Protein AF-A0AAP0W2V9-F1 (afdb_monomer_lite)

Sequence (70 aa):
MTKVTTPSQLKAELESQKTYLLEACLMAFNQLPNQRTKGAFPSTYALAAKIDHLLQQEKKISLPTTTKPG

Foldseek 3Di:
DPDPQDPVNVVVVVVVVVLVVLVVLLVVLVPDDWDQDPDPARTSVSVSVVSVVVNVVVVVVPDPPPDDDD

pLDDT: mean 82.95, std 15.92, range [35.97, 95.69]

Structure (mmCIF, N/CA/C/O backbone):
data_AF-A0AAP0W2V9-F1
#
_entry.id   AF-A0AAP0W2V9-F1
#
loop_
_atom_site.group_PDB
_atom_site.id
_atom_site.type_symbol
_atom_site.label_atom_id
_atom_site.label_alt_id
_atom_site.label_comp_id
_atom_site.label_asym_id
_atom_site.label_entity_id
_atom_site.label_seq_id
_atom_site.pdbx_PDB_ins_code
_atom_site.Cartn_x
_atom_site.Cartn_y
_atom_site.Cartn_z
_atom_site.occupancy
_atom_site.B_iso_or_equiv
_atom_site.auth_seq_id
_atom_site.auth_comp_id
_atom_site.auth_asym_id
_atom_site.auth_atom_id
_atom_site.pdbx_PDB_model_num
ATOM 1 N N . MET A 1 1 ? -31.212 9.591 15.076 1.00 35.97 1 MET A N 1
ATOM 2 C CA . MET A 1 1 ? -30.435 8.860 16.100 1.00 35.97 1 MET A CA 1
ATOM 3 C C . MET A 1 1 ? -28.971 9.220 15.932 1.00 35.97 1 MET A C 1
ATOM 5 O O . MET A 1 1 ? -28.374 8.821 14.942 1.00 35.97 1 MET A O 1
ATOM 9 N N . THR A 1 2 ? -28.395 9.995 16.844 1.00 55.09 2 THR A N 1
ATOM 10 C CA . THR A 1 2 ? -26.941 10.163 16.916 1.00 55.09 2 THR A CA 1
ATOM 11 C C . THR A 1 2 ? -26.369 8.888 17.529 1.00 55.09 2 THR A C 1
ATOM 13 O O . THR A 1 2 ? -26.563 8.607 18.709 1.00 55.09 2 THR A O 1
ATOM 16 N N . LYS A 1 3 ? -25.756 8.044 16.696 1.00 67.19 3 LYS A N 1
ATOM 17 C CA . LYS A 1 3 ? -25.069 6.835 17.158 1.00 67.19 3 LYS A CA 1
ATOM 18 C C . LYS A 1 3 ? -23.914 7.316 18.039 1.00 67.19 3 LYS A C 1
ATOM 20 O O . LYS A 1 3 ? -23.067 8.062 17.560 1.00 67.19 3 LYS A O 1
ATOM 25 N N . VAL A 1 4 ? -23.933 6.990 19.331 1.00 60.16 4 VAL A N 1
ATOM 26 C CA . VAL A 1 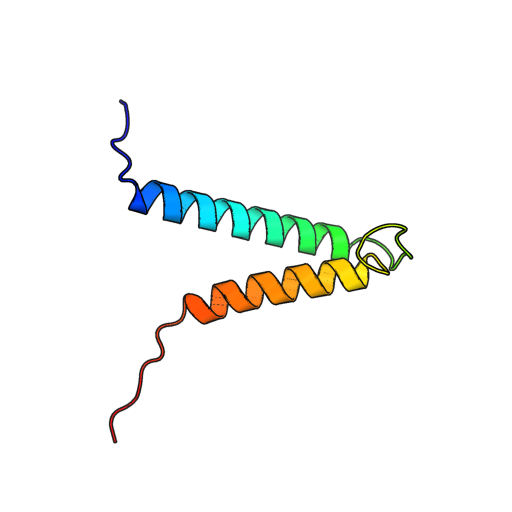4 ? -22.836 7.343 20.241 1.00 60.16 4 VAL A CA 1
ATOM 27 C C . VAL A 1 4 ? -21.630 6.510 19.824 1.00 60.16 4 VAL A C 1
ATOM 29 O O . VAL A 1 4 ? -21.558 5.323 20.127 1.00 60.16 4 VAL A O 1
ATOM 32 N N . THR A 1 5 ? -20.726 7.119 19.063 1.00 72.31 5 THR A N 1
ATOM 33 C CA . THR A 1 5 ? -19.479 6.499 18.620 1.00 72.31 5 THR A CA 1
ATOM 34 C C . THR A 1 5 ? -18.410 6.795 19.661 1.00 72.31 5 THR A C 1
ATOM 36 O O . THR A 1 5 ? -18.121 7.958 19.947 1.00 72.31 5 THR A O 1
ATOM 39 N N . THR A 1 6 ? -17.822 5.764 20.265 1.00 84.75 6 THR A N 1
ATOM 40 C CA . THR A 1 6 ? -16.694 5.975 21.183 1.00 84.75 6 THR A CA 1
ATOM 41 C C . THR A 1 6 ? -15.464 6.454 20.397 1.00 84.75 6 THR A C 1
ATOM 43 O O . THR A 1 6 ? -15.323 6.122 19.215 1.00 84.75 6 THR A O 1
ATOM 46 N N . PRO A 1 7 ? -14.512 7.175 21.021 1.00 85.94 7 PRO A N 1
ATOM 47 C CA . PRO A 1 7 ? -13.265 7.560 20.352 1.00 85.94 7 PRO A CA 1
ATOM 48 C C . PRO A 1 7 ? -12.507 6.365 19.755 1.00 85.94 7 PRO A C 1
ATOM 50 O O . PRO A 1 7 ? -11.911 6.468 18.686 1.00 85.94 7 PRO A O 1
ATOM 53 N N . SER A 1 8 ? -12.575 5.203 20.413 1.00 83.75 8 SER A N 1
ATOM 54 C CA . SER A 1 8 ? -11.995 3.953 19.917 1.00 83.75 8 SER A CA 1
ATOM 55 C C . SER A 1 8 ? -12.688 3.425 18.657 1.00 83.75 8 SER A C 1
ATOM 57 O O . SER A 1 8 ? -12.005 2.983 17.738 1.00 83.75 8 SER A O 1
ATOM 59 N N . GLN A 1 9 ? -14.018 3.510 18.578 1.00 83.94 9 GLN A N 1
ATOM 60 C CA . GLN A 1 9 ? -14.778 3.125 17.386 1.00 83.94 9 GLN A CA 1
ATOM 61 C C . GLN A 1 9 ? -14.510 4.074 16.217 1.00 83.94 9 GLN A C 1
ATOM 63 O O . GLN A 1 9 ? -14.334 3.612 15.097 1.00 83.94 9 GLN A O 1
ATOM 68 N N . LEU A 1 10 ? -14.409 5.383 16.475 1.00 87.50 10 LEU A N 1
ATOM 69 C CA . LEU A 1 10 ? -14.034 6.364 15.451 1.00 87.50 10 LEU A CA 1
ATOM 70 C C . LEU A 1 10 ? -12.632 6.099 14.902 1.00 87.50 10 LEU A C 1
ATOM 72 O O . LEU A 1 10 ? -12.419 6.175 13.697 1.00 87.50 10 LEU A O 1
ATOM 76 N N . LYS A 1 11 ? -11.683 5.755 15.778 1.00 86.31 11 LYS A N 1
ATOM 77 C CA . LYS A 1 11 ? -10.328 5.396 15.359 1.00 86.31 11 LYS A CA 1
ATOM 78 C C . LYS A 1 11 ? -10.324 4.129 14.500 1.00 86.31 11 LYS A C 1
ATOM 80 O O . LYS A 1 11 ? -9.674 4.118 13.465 1.00 86.31 11 LYS A O 1
ATOM 85 N N . ALA A 1 12 ? -11.056 3.090 14.904 1.00 86.44 12 ALA A N 1
ATOM 86 C CA . ALA A 1 12 ? -11.152 1.850 14.134 1.00 86.44 12 ALA A CA 1
ATOM 87 C C . ALA A 1 12 ? -11.791 2.071 12.753 1.00 86.44 12 ALA A C 1
ATOM 89 O O . ALA A 1 12 ? -11.289 1.561 11.756 1.00 86.44 12 ALA A O 1
ATOM 90 N N . GLU A 1 13 ? -12.853 2.873 12.689 1.00 88.06 13 GLU A N 1
ATOM 91 C CA . GLU A 1 13 ? -13.507 3.252 11.435 1.00 88.06 13 GLU A CA 1
ATOM 92 C C . GLU A 1 13 ? -12.562 4.045 10.524 1.00 88.06 13 GLU A C 1
ATOM 94 O O . GLU A 1 13 ? -12.460 3.759 9.333 1.00 88.06 13 GLU A O 1
ATOM 99 N N . LEU A 1 14 ? -11.817 5.004 11.082 1.00 89.00 14 LEU A N 1
ATOM 100 C CA . LEU A 1 14 ? -10.854 5.798 10.323 1.00 89.00 14 LEU A CA 1
ATOM 101 C C . LEU A 1 14 ? -9.723 4.936 9.749 1.00 89.00 14 LEU A C 1
ATOM 103 O O . LEU A 1 14 ? -9.380 5.091 8.578 1.00 89.00 14 LEU A O 1
ATOM 107 N N . GLU A 1 15 ? -9.158 4.024 10.546 1.00 88.69 15 GLU A N 1
ATOM 108 C CA . GLU A 1 15 ? -8.148 3.087 10.041 1.00 88.69 15 GLU A CA 1
ATOM 109 C C . GLU A 1 15 ? -8.744 2.182 8.956 1.00 88.69 15 GLU A C 1
ATOM 111 O O . GLU A 1 15 ? -8.139 2.033 7.901 1.00 88.69 15 GLU A O 1
ATOM 116 N N . SER A 1 16 ? -9.971 1.676 9.136 1.00 88.56 16 SER A N 1
ATOM 117 C CA . SER A 1 16 ? -10.654 0.866 8.118 1.00 88.56 16 SER A CA 1
ATOM 118 C C . SER A 1 16 ? -10.840 1.621 6.796 1.00 88.56 16 SER A C 1
ATOM 120 O O . SER A 1 16 ? -10.576 1.075 5.724 1.00 88.56 16 SER A O 1
ATOM 122 N N . GLN A 1 17 ? -11.268 2.887 6.844 1.00 92.50 17 GLN A N 1
ATOM 123 C CA . GLN A 1 17 ? -11.422 3.716 5.643 1.00 92.50 17 GLN A CA 1
ATOM 124 C C . GLN A 1 17 ? -10.079 3.999 4.967 1.00 92.50 17 GLN A C 1
ATOM 126 O O . GLN A 1 17 ? -9.989 3.996 3.738 1.00 92.50 17 GLN A O 1
ATOM 131 N N . LYS A 1 18 ? -9.025 4.216 5.758 1.00 92.31 18 LYS A N 1
ATOM 132 C CA . LYS A 1 18 ? -7.667 4.417 5.252 1.00 92.31 18 LYS A CA 1
ATOM 133 C C . LYS A 1 18 ? -7.144 3.169 4.545 1.00 92.31 18 LYS A C 1
ATOM 135 O O . LYS A 1 18 ? -6.649 3.296 3.426 1.00 92.31 18 LYS A O 1
ATOM 140 N N . THR A 1 19 ? -7.296 1.987 5.142 1.00 92.44 19 THR A N 1
ATOM 141 C CA . THR A 1 19 ? -6.914 0.716 4.512 1.00 92.44 19 THR A CA 1
ATOM 142 C C . THR A 1 19 ? -7.676 0.519 3.199 1.00 92.44 19 THR A C 1
ATOM 144 O O . THR A 1 19 ? -7.053 0.286 2.165 1.00 92.44 19 THR A O 1
ATOM 147 N N . TYR A 1 20 ? -8.998 0.726 3.197 1.00 93.44 20 TYR A N 1
ATOM 148 C CA . TYR A 1 20 ? -9.824 0.602 1.990 1.00 93.44 20 TYR A CA 1
ATOM 149 C C . TYR A 1 20 ? -9.386 1.558 0.867 1.00 93.44 20 TYR A C 1
ATOM 151 O O . TYR A 1 20 ? -9.263 1.165 -0.295 1.00 93.44 20 TYR A O 1
ATOM 159 N N . LEU A 1 21 ? -9.102 2.820 1.203 1.00 95.19 21 LEU A N 1
ATOM 160 C CA . LEU A 1 21 ? -8.617 3.798 0.231 1.00 95.19 21 LEU A CA 1
ATOM 161 C C . LEU A 1 21 ? -7.253 3.396 -0.349 1.00 95.19 21 LEU A C 1
ATOM 163 O O . LEU A 1 21 ? -7.038 3.523 -1.555 1.00 95.19 21 LEU A O 1
ATOM 167 N N . LEU A 1 22 ? -6.335 2.912 0.492 1.00 95.00 22 LEU A N 1
ATOM 168 C CA . LEU A 1 22 ? -5.022 2.439 0.053 1.00 95.00 22 LEU A CA 1
ATOM 169 C C . LEU A 1 22 ? -5.135 1.219 -0.872 1.00 95.00 22 LEU A C 1
ATOM 171 O O . LEU A 1 22 ? -4.454 1.186 -1.897 1.00 95.00 22 LEU A O 1
ATOM 175 N N . GLU A 1 23 ? -6.022 0.264 -0.581 1.00 95.19 23 GLU A N 1
ATOM 176 C CA . GLU A 1 23 ? -6.304 -0.873 -1.470 1.00 95.19 23 GLU A CA 1
ATOM 177 C C . GLU A 1 23 ? -6.845 -0.409 -2.828 1.00 95.19 23 GLU A C 1
ATOM 179 O O . GLU A 1 23 ? -6.352 -0.838 -3.875 1.00 95.19 23 GLU A O 1
ATOM 184 N N . ALA A 1 24 ? -7.800 0.527 -2.833 1.00 95.69 24 ALA A N 1
ATOM 1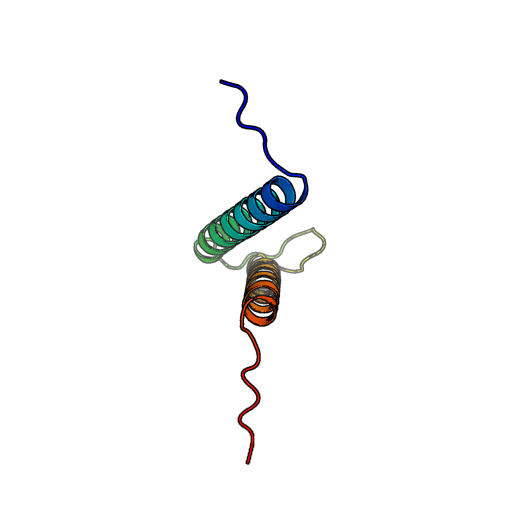85 C CA . ALA A 1 24 ? -8.333 1.108 -4.064 1.00 95.69 24 ALA A CA 1
ATOM 186 C C . ALA A 1 24 ? -7.247 1.824 -4.883 1.00 95.69 24 ALA A C 1
ATOM 188 O O . ALA A 1 24 ? -7.177 1.664 -6.105 1.00 95.69 24 ALA A O 1
ATOM 189 N N . CYS A 1 25 ? -6.356 2.564 -4.216 1.00 94.50 25 CYS A N 1
ATOM 190 C CA . CYS A 1 25 ? -5.222 3.210 -4.869 1.00 94.50 25 CYS A CA 1
ATOM 191 C C . CYS A 1 25 ? -4.274 2.176 -5.482 1.00 94.50 25 CYS A C 1
ATOM 193 O O . CYS A 1 25 ? -3.889 2.323 -6.638 1.00 94.50 25 CYS A O 1
ATOM 195 N N . LEU A 1 26 ? -3.925 1.116 -4.747 1.00 95.31 26 LEU A N 1
ATOM 196 C CA . LEU A 1 26 ? -3.059 0.049 -5.248 1.00 95.31 26 LEU A CA 1
ATOM 197 C C . LEU A 1 26 ? -3.650 -0.621 -6.495 1.00 95.31 26 LEU A C 1
ATOM 199 O O . LEU A 1 26 ? -2.950 -0.784 -7.494 1.00 95.31 26 LEU A O 1
ATOM 203 N N . MET A 1 27 ? -4.945 -0.954 -6.470 1.00 94.50 27 MET A N 1
ATOM 204 C CA . MET A 1 27 ? -5.640 -1.533 -7.625 1.00 94.50 27 MET A CA 1
ATOM 205 C C . MET A 1 27 ? -5.641 -0.598 -8.837 1.00 94.50 27 MET A C 1
ATOM 207 O O . MET A 1 27 ? -5.464 -1.063 -9.963 1.00 94.50 27 MET A O 1
ATOM 211 N N . ALA A 1 28 ? -5.821 0.708 -8.626 1.00 94.62 28 ALA A N 1
ATOM 212 C CA . ALA A 1 28 ? -5.758 1.692 -9.701 1.00 94.62 28 ALA A CA 1
ATOM 213 C C . ALA A 1 28 ? -4.336 1.810 -10.271 1.00 94.62 28 ALA A C 1
ATOM 215 O O . ALA A 1 28 ? -4.155 1.755 -11.485 1.00 94.62 28 ALA A O 1
ATOM 216 N N . PHE A 1 29 ? -3.313 1.907 -9.415 1.00 92.31 29 PHE A N 1
ATOM 217 C CA . PHE A 1 29 ? -1.921 2.016 -9.858 1.00 92.31 29 PHE A CA 1
ATOM 218 C C . PHE A 1 29 ? -1.428 0.764 -10.587 1.00 92.31 29 PHE A C 1
ATOM 220 O O . PHE A 1 29 ? -0.670 0.900 -11.542 1.00 92.31 29 PHE A O 1
ATOM 227 N N . ASN A 1 30 ? -1.890 -0.429 -10.204 1.00 90.44 30 ASN A N 1
ATOM 228 C CA . ASN A 1 30 ? -1.544 -1.677 -10.892 1.00 90.44 30 ASN A CA 1
ATOM 229 C C . ASN A 1 30 ? -2.133 -1.783 -12.309 1.00 90.44 30 ASN A C 1
ATOM 231 O O . ASN A 1 30 ? -1.634 -2.563 -13.114 1.00 90.44 30 ASN A O 1
ATOM 235 N N . GLN A 1 31 ? -3.174 -1.009 -12.629 1.00 93.44 31 GLN A N 1
ATOM 236 C CA . GLN A 1 31 ? -3.729 -0.932 -13.985 1.00 93.44 31 GLN A CA 1
ATOM 237 C C . GLN A 1 31 ? -2.993 0.085 -14.867 1.00 93.44 31 GLN A C 1
ATOM 239 O O . GLN A 1 31 ? -3.157 0.076 -16.087 1.00 93.44 31 GLN A O 1
ATOM 244 N N . LEU A 1 32 ? -2.187 0.970 -14.273 1.00 90.62 32 LEU A N 1
ATOM 245 C CA . LEU A 1 32 ? -1.413 1.953 -15.017 1.00 90.62 32 LEU A CA 1
ATOM 246 C C . LEU A 1 32 ? -0.101 1.335 -15.518 1.00 90.62 32 LEU A C 1
ATOM 248 O O . LEU A 1 32 ? 0.550 0.583 -14.790 1.00 90.62 32 LEU A O 1
ATOM 252 N N . PRO A 1 33 ? 0.362 1.698 -16.727 1.00 91.88 33 PRO A N 1
ATOM 253 C CA . PRO A 1 33 ? 1.707 1.344 -17.152 1.00 91.88 33 PRO A CA 1
ATOM 254 C C . PRO A 1 33 ? 2.742 1.956 -16.199 1.00 91.88 33 PRO A C 1
ATOM 256 O O . PRO A 1 33 ? 2.538 3.036 -15.630 1.00 91.88 33 PRO A O 1
ATOM 259 N N . ASN A 1 34 ? 3.888 1.288 -16.047 1.00 93.81 34 ASN A N 1
ATOM 260 C CA . ASN A 1 34 ? 4.983 1.841 -15.260 1.00 93.81 34 ASN A CA 1
ATOM 261 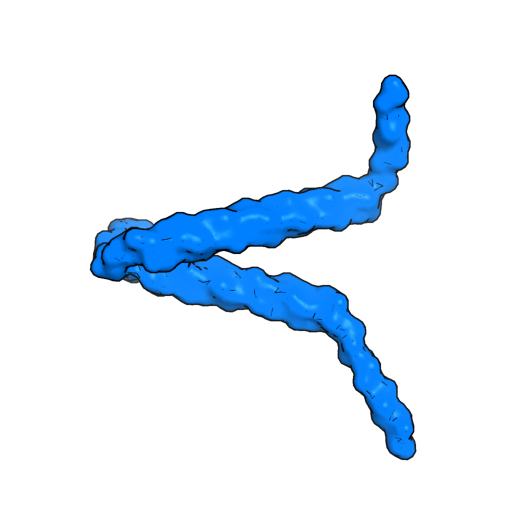C C . ASN A 1 34 ? 5.505 3.117 -15.930 1.00 93.81 34 ASN A C 1
ATOM 263 O O . ASN A 1 34 ? 6.100 3.073 -17.007 1.00 93.81 34 ASN A O 1
ATOM 267 N N . GLN A 1 35 ? 5.285 4.255 -15.284 1.00 93.56 35 GLN A N 1
ATOM 268 C CA . GLN A 1 35 ? 5.689 5.559 -15.787 1.00 93.56 35 GLN A CA 1
ATOM 269 C C . GLN A 1 35 ? 6.540 6.265 -14.752 1.00 93.56 35 GLN A C 1
ATOM 271 O O . GLN A 1 35 ? 6.267 6.208 -13.552 1.00 93.56 35 GLN A O 1
ATOM 276 N N . ARG A 1 36 ? 7.571 6.964 -15.228 1.00 93.62 36 ARG A N 1
ATOM 277 C CA . ARG A 1 36 ? 8.396 7.809 -14.373 1.00 93.62 36 ARG A CA 1
ATOM 278 C C . ARG A 1 36 ? 7.560 8.978 -13.867 1.00 93.62 36 ARG A C 1
ATOM 280 O O . ARG A 1 36 ? 6.979 9.724 -14.650 1.00 93.62 36 ARG A O 1
ATOM 287 N N . THR A 1 37 ? 7.546 9.162 -12.559 1.00 89.06 37 THR A N 1
ATOM 288 C CA . THR A 1 37 ? 6.846 10.266 -11.904 1.00 89.06 37 THR A CA 1
ATOM 289 C C . THR A 1 37 ? 7.830 11.386 -11.576 1.00 89.06 37 THR A C 1
ATOM 291 O O . THR A 1 37 ? 9.017 11.151 -11.363 1.00 89.06 37 THR A O 1
ATOM 294 N N . LYS A 1 38 ? 7.346 12.633 -11.541 1.00 88.56 38 LYS A N 1
ATOM 295 C CA . LYS A 1 38 ? 8.137 13.802 -11.102 1.00 88.56 38 LYS A CA 1
ATOM 296 C C . LYS A 1 38 ? 8.047 14.054 -9.586 1.00 88.56 38 LYS A C 1
ATOM 298 O O . LYS A 1 38 ? 8.523 15.077 -9.112 1.00 88.56 38 LYS A O 1
ATOM 303 N N . GLY A 1 39 ? 7.373 13.168 -8.852 1.00 84.81 39 GLY A N 1
ATOM 304 C CA . GLY A 1 39 ? 7.074 13.323 -7.428 1.00 84.81 39 GLY A CA 1
ATOM 305 C C . GLY A 1 39 ? 8.067 12.612 -6.509 1.00 84.81 39 GLY A C 1
ATOM 306 O O . GLY A 1 39 ? 9.145 12.204 -6.928 1.00 84.81 39 GLY A O 1
ATOM 307 N N . ALA A 1 40 ? 7.664 12.429 -5.249 1.00 90.06 40 ALA A N 1
ATOM 308 C CA . ALA A 1 40 ? 8.474 11.783 -4.210 1.00 90.06 40 ALA A CA 1
ATOM 309 C C . ALA A 1 40 ? 8.869 10.330 -4.531 1.00 90.06 40 ALA A C 1
ATOM 311 O O . ALA A 1 40 ? 9.859 9.825 -4.006 1.00 90.06 40 ALA A O 1
ATOM 312 N N . PHE A 1 41 ? 8.105 9.660 -5.395 1.00 91.56 41 PHE A N 1
ATOM 313 C CA . PHE A 1 41 ? 8.411 8.321 -5.881 1.00 91.56 41 PHE A CA 1
ATOM 314 C C . PHE A 1 41 ? 8.949 8.397 -7.311 1.00 91.56 41 PHE A C 1
ATOM 316 O O . PHE A 1 41 ? 8.513 9.261 -8.075 1.00 91.56 41 PHE A O 1
ATOM 323 N N . PRO A 1 42 ? 9.880 7.509 -7.694 1.00 92.56 42 PRO A N 1
ATOM 324 C CA . PRO A 1 42 ? 10.505 7.543 -9.014 1.00 92.56 42 PRO A CA 1
ATOM 325 C C . PRO A 1 42 ? 9.607 6.993 -10.133 1.00 92.56 42 PRO A C 1
ATOM 327 O O . PRO A 1 42 ? 9.815 7.336 -11.297 1.00 92.56 42 PRO A O 1
ATOM 330 N N . SER A 1 43 ? 8.613 6.158 -9.816 1.00 94.75 43 SER A N 1
ATOM 331 C CA . SER A 1 43 ? 7.643 5.662 -10.793 1.00 94.75 43 SER A CA 1
ATOM 332 C C . SER A 1 43 ? 6.297 5.283 -10.172 1.00 94.75 43 SER A C 1
ATOM 334 O O . SER A 1 43 ? 6.186 5.138 -8.951 1.00 94.75 43 SER A O 1
ATOM 336 N N . THR A 1 44 ? 5.285 5.068 -11.018 1.00 93.50 44 THR A N 1
ATOM 337 C CA . THR A 1 44 ? 3.969 4.549 -10.606 1.00 93.50 44 THR A CA 1
ATOM 338 C C . THR A 1 44 ? 4.082 3.191 -9.910 1.00 93.50 44 THR A C 1
ATOM 340 O O . THR A 1 44 ? 3.433 2.981 -8.889 1.00 93.50 44 THR A O 1
ATOM 343 N N . TYR A 1 45 ? 4.974 2.305 -10.368 1.00 94.56 45 TYR A N 1
ATOM 344 C CA . TYR A 1 45 ? 5.232 1.029 -9.686 1.00 94.56 45 TYR A CA 1
ATOM 345 C C . TYR A 1 45 ? 5.933 1.208 -8.339 1.00 94.56 45 TYR A C 1
ATOM 347 O O . TYR A 1 45 ? 5.599 0.517 -7.381 1.00 94.56 45 TYR A O 1
ATOM 355 N N . ALA A 1 46 ? 6.880 2.145 -8.226 1.00 94.06 46 ALA A N 1
ATOM 356 C CA . ALA A 1 46 ? 7.533 2.420 -6.947 1.00 94.06 46 ALA A CA 1
ATOM 357 C C . ALA A 1 46 ? 6.537 2.960 -5.905 1.00 94.06 46 ALA A C 1
ATOM 359 O O . ALA A 1 46 ? 6.627 2.625 -4.724 1.00 94.06 46 ALA A O 1
ATOM 360 N N . LEU A 1 47 ? 5.561 3.758 -6.348 1.00 94.38 47 LEU A N 1
ATOM 361 C CA . LEU A 1 47 ? 4.449 4.197 -5.511 1.00 94.38 47 LEU A CA 1
ATOM 362 C C . LEU A 1 47 ? 3.535 3.023 -5.120 1.00 94.38 47 LEU A C 1
ATOM 364 O O . LEU A 1 47 ? 3.250 2.859 -3.935 1.00 94.38 47 LEU A O 1
ATOM 368 N N . ALA A 1 48 ? 3.135 2.174 -6.073 1.00 95.00 48 ALA A N 1
ATOM 369 C CA . ALA A 1 48 ? 2.333 0.977 -5.804 1.00 95.00 48 ALA A CA 1
ATOM 370 C C . ALA A 1 48 ? 3.009 0.049 -4.778 1.00 95.00 48 ALA A C 1
ATOM 372 O O . ALA A 1 48 ? 2.384 -0.353 -3.801 1.00 95.00 48 ALA A O 1
ATOM 373 N N . ALA A 1 49 ? 4.314 -0.199 -4.923 1.00 94.38 49 ALA A N 1
ATOM 374 C CA . ALA A 1 49 ? 5.092 -1.000 -3.978 1.00 94.38 49 ALA A CA 1
ATOM 375 C C . ALA A 1 49 ? 5.113 -0.393 -2.565 1.00 94.38 49 ALA A C 1
ATOM 377 O O . ALA A 1 49 ? 5.069 -1.116 -1.570 1.00 94.38 49 ALA A O 1
ATOM 378 N N . LYS A 1 50 ? 5.151 0.943 -2.448 1.00 94.88 50 LYS A N 1
ATOM 379 C CA . LYS A 1 50 ? 5.068 1.604 -1.140 1.00 94.88 50 LYS A CA 1
ATOM 380 C C . LYS A 1 50 ? 3.690 1.432 -0.504 1.00 94.88 50 LYS A C 1
ATOM 382 O O . LYS A 1 50 ? 3.626 1.204 0.702 1.00 94.88 50 LYS A O 1
ATOM 387 N N . ILE A 1 51 ? 2.620 1.546 -1.291 1.00 94.94 51 ILE A N 1
ATOM 388 C CA . ILE A 1 51 ? 1.242 1.341 -0.827 1.00 94.94 51 ILE A CA 1
ATOM 389 C C . ILE A 1 51 ? 1.056 -0.106 -0.356 1.00 94.94 51 ILE A C 1
ATOM 391 O O . ILE A 1 51 ? 0.592 -0.323 0.760 1.00 94.94 51 ILE A O 1
ATOM 395 N N . ASP A 1 52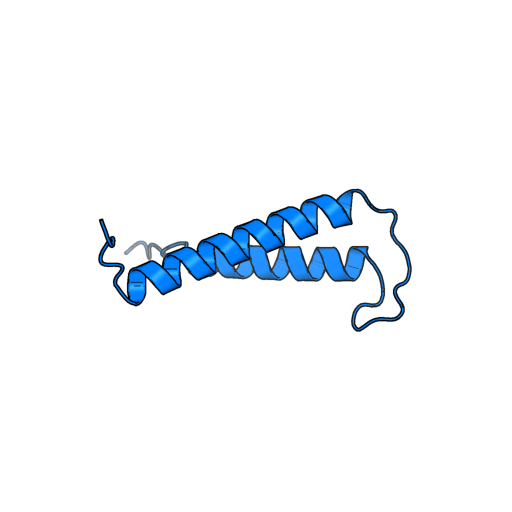 ? 1.499 -1.080 -1.151 1.00 94.44 52 ASP A N 1
ATOM 396 C CA . ASP A 1 52 ? 1.449 -2.502 -0.796 1.00 94.44 52 ASP A CA 1
ATOM 397 C C . ASP A 1 52 ? 2.213 -2.794 0.507 1.00 94.44 52 ASP A C 1
ATOM 399 O O . ASP A 1 52 ? 1.691 -3.424 1.426 1.00 94.44 52 ASP A O 1
ATOM 403 N N . HIS A 1 53 ? 3.414 -2.232 0.666 1.00 93.69 53 HIS A N 1
ATOM 404 C CA . HIS A 1 53 ? 4.170 -2.359 1.911 1.00 93.69 53 HIS A CA 1
ATOM 405 C C . HIS A 1 53 ? 3.426 -1.777 3.127 1.00 93.69 53 HIS A C 1
ATOM 407 O O . HIS A 1 53 ? 3.471 -2.367 4.206 1.00 93.69 53 HIS A O 1
ATOM 413 N N . LEU A 1 54 ? 2.748 -0.632 2.983 1.00 92.56 54 LEU A N 1
ATOM 414 C CA . LEU A 1 54 ? 1.954 -0.039 4.068 1.00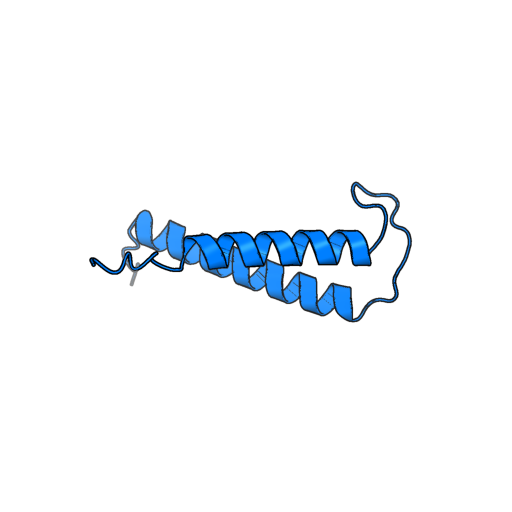 92.56 54 LEU A CA 1
ATOM 415 C C . LEU A 1 54 ? 0.767 -0.934 4.454 1.00 92.56 54 LEU A C 1
ATOM 417 O O . LEU A 1 54 ? 0.567 -1.194 5.639 1.00 92.56 54 LEU A O 1
ATOM 421 N N . LEU A 1 55 ? 0.047 -1.475 3.469 1.00 91.94 55 LEU A N 1
ATOM 422 C CA . LEU A 1 55 ? -1.061 -2.410 3.695 1.00 91.94 55 LEU A CA 1
ATOM 423 C C . LEU A 1 55 ? -0.596 -3.693 4.401 1.00 91.94 55 LEU A C 1
ATOM 425 O O . LEU A 1 55 ? -1.237 -4.175 5.336 1.00 91.94 55 LEU A O 1
ATOM 429 N N . GLN A 1 56 ? 0.563 -4.231 4.014 1.00 90.50 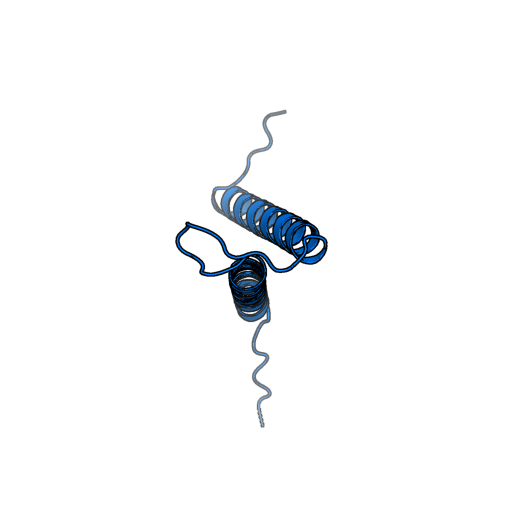56 GLN A N 1
ATOM 430 C CA . GLN A 1 56 ? 1.145 -5.403 4.673 1.00 90.50 56 GLN A CA 1
ATOM 431 C C . GLN A 1 56 ? 1.574 -5.127 6.120 1.00 90.50 56 GLN A C 1
ATOM 433 O O . GLN A 1 56 ? 1.489 -6.024 6.963 1.00 90.50 56 GLN A O 1
ATOM 438 N N . GLN A 1 57 ? 2.042 -3.913 6.427 1.00 86.69 57 GLN A N 1
ATOM 439 C CA . GLN A 1 57 ? 2.373 -3.521 7.799 1.00 86.69 57 GLN A CA 1
ATOM 440 C C . GLN A 1 57 ? 1.129 -3.457 8.682 1.00 86.69 57 GLN A C 1
ATOM 442 O O . GLN A 1 57 ? 1.147 -4.016 9.777 1.00 86.69 57 GLN A O 1
ATOM 447 N N . GLU A 1 58 ? 0.043 -2.851 8.198 1.00 79.94 58 GLU A N 1
ATOM 448 C CA . GLU A 1 58 ? -1.230 -2.818 8.928 1.00 79.94 58 GLU A CA 1
ATOM 449 C C . GLU A 1 58 ? -1.753 -4.236 9.182 1.00 79.94 58 GLU A C 1
ATOM 451 O O . GLU A 1 58 ? -2.071 -4.589 10.317 1.00 79.94 58 GLU A O 1
ATOM 456 N N . LYS A 1 59 ? -1.698 -5.108 8.168 1.00 76.06 59 LYS A N 1
ATOM 457 C CA . LYS A 1 59 ? -2.109 -6.512 8.295 1.00 76.06 59 LYS A CA 1
ATOM 458 C C . LYS A 1 59 ? -1.265 -7.308 9.297 1.00 76.06 59 LYS A C 1
ATOM 460 O O . LYS A 1 59 ? -1.800 -8.159 10.006 1.00 76.06 59 LYS A O 1
ATOM 465 N N . LYS A 1 60 ? 0.046 -7.046 9.378 1.00 69.12 60 LYS A N 1
ATOM 466 C CA . LYS A 1 60 ? 0.939 -7.677 10.369 1.00 69.12 60 LYS A CA 1
ATOM 467 C C . LYS A 1 60 ? 0.644 -7.222 11.797 1.00 69.12 60 LYS A C 1
ATOM 469 O O . LYS A 1 60 ? 0.791 -8.024 12.710 1.00 69.12 60 LYS A O 1
ATOM 474 N N . ILE A 1 61 ? 0.220 -5.975 11.991 1.00 60.03 61 ILE A N 1
ATOM 475 C CA . ILE A 1 61 ? -0.146 -5.438 13.311 1.00 60.03 61 ILE A CA 1
ATOM 476 C C . ILE A 1 61 ? -1.490 -6.020 13.788 1.00 60.03 61 ILE A C 1
ATOM 478 O O . ILE A 1 61 ? -1.698 -6.177 14.988 1.00 60.03 61 ILE A O 1
ATOM 482 N N . SER A 1 62 ? -2.386 -6.389 12.867 1.00 56.75 62 SER A N 1
ATOM 483 C CA . SER A 1 62 ? -3.698 -6.970 13.188 1.00 56.75 62 SER A CA 1
ATOM 484 C C . SER A 1 62 ? -3.697 -8.480 13.467 1.00 56.75 62 SER A C 1
ATOM 486 O O . SER A 1 62 ? -4.716 -8.999 13.922 1.00 56.75 62 SER A O 1
ATOM 488 N N . LEU A 1 63 ? -2.600 -9.205 13.209 1.00 47.06 63 LEU A N 1
ATOM 489 C CA . LEU A 1 63 ? -2.504 -10.629 13.542 1.00 47.06 63 LEU A CA 1
ATOM 490 C C . LEU A 1 63 ? -1.979 -10.787 14.982 1.00 47.06 63 LEU A C 1
ATOM 492 O O . LEU A 1 63 ? -0.840 -10.399 15.247 1.00 47.06 63 LEU A O 1
ATOM 496 N N . PRO A 1 64 ? -2.743 -11.376 15.922 1.00 46.97 64 PRO A N 1
ATOM 497 C CA . PRO A 1 64 ? -2.196 -11.712 17.224 1.00 46.97 64 PRO A CA 1
ATOM 498 C C . PRO A 1 64 ? -1.128 -12.788 17.019 1.00 46.97 64 PRO A C 1
ATOM 500 O O . PRO A 1 64 ? -1.406 -13.874 16.509 1.00 46.97 64 PRO A O 1
ATOM 503 N N . THR A 1 65 ? 0.108 -12.493 17.414 1.00 53.16 65 THR A N 1
ATOM 504 C CA . THR A 1 65 ? 1.151 -13.502 17.586 1.00 53.16 65 THR A CA 1
ATOM 505 C C . THR A 1 65 ? 0.689 -14.474 18.668 1.00 53.16 65 THR A C 1
ATOM 507 O O . THR A 1 65 ? 0.880 -14.230 19.858 1.00 53.16 65 THR A O 1
ATOM 510 N N . THR A 1 66 ? 0.044 -15.572 18.277 1.00 49.94 66 THR A N 1
ATOM 511 C CA . THR A 1 66 ? -0.176 -16.713 19.165 1.00 49.94 66 THR A CA 1
ATOM 512 C C . THR A 1 66 ? 1.169 -17.382 19.409 1.00 49.94 66 THR A C 1
ATOM 514 O O . THR A 1 66 ? 1.609 -18.240 18.642 1.00 49.94 66 THR A O 1
ATOM 517 N N . THR A 1 67 ? 1.839 -16.957 20.476 1.00 53.25 67 THR A N 1
ATOM 518 C CA . THR A 1 67 ? 2.946 -17.686 21.089 1.00 53.25 67 THR A CA 1
ATOM 519 C C . THR A 1 67 ? 2.412 -19.039 21.552 1.00 53.25 67 THR A C 1
ATOM 521 O O . THR A 1 67 ? 1.561 -19.111 22.435 1.00 53.25 67 THR A O 1
ATOM 524 N N . LYS A 1 68 ? 2.881 -20.115 20.920 1.00 47.59 68 LYS A N 1
ATOM 525 C CA . LYS A 1 68 ? 2.645 -21.495 21.350 1.00 47.59 68 LYS A CA 1
ATOM 526 C C . LYS A 1 68 ? 3.539 -21.764 22.572 1.00 47.59 68 LYS A C 1
ATOM 528 O O . LYS A 1 68 ? 4.754 -21.667 22.409 1.00 47.59 68 LYS A O 1
ATOM 533 N N . PRO A 1 69 ? 3.001 -22.072 23.765 1.00 56.47 69 PRO A N 1
ATOM 534 C CA . PRO A 1 69 ? 3.831 -22.541 24.864 1.00 56.47 69 PRO A CA 1
ATOM 535 C C . PRO A 1 69 ? 4.237 -23.991 24.576 1.00 56.47 69 PRO A C 1
ATOM 537 O O . PRO A 1 69 ? 3.385 -24.833 24.279 1.00 56.47 69 PRO A O 1
ATOM 540 N N . GLY A 1 70 ? 5.544 -24.234 24.585 1.00 58.94 70 GLY A N 1
ATOM 541 C CA . GLY A 1 70 ? 6.157 -25.557 24.673 1.00 58.94 70 GLY A CA 1
ATOM 542 C C . GLY A 1 70 ? 6.761 -25.745 26.053 1.00 58.94 70 GLY A C 1
ATOM 543 O O . GLY A 1 70 ? 7.049 -24.709 26.697 1.00 58.94 70 GLY A O 1
#

Secondary structure (DSSP, 8-state):
------HHHHHHHHHHHHHHHHHHHHHHHHHS---B-SSSSSBHHHHHHHHHHHHHHHHHHSS-------

Radius of gyration: 17.06 Å; chains: 1; bounding box: 41×39×42 Å